Protein AF-A0A840RV42-F1 (afdb_monomer_lite)

Secondary structure (DSSP, 8-state):
-HHHHHH--TT-SS----SS-TT-EEE-SSTT-TTSPPEEE-EEEEEE-TTT--EEEEEEETT--S-----

Organism: NCBI:txid728004

Structure (mmCIF, N/CA/C/O backbone):
data_AF-A0A840RV42-F1
#
_entry.id   AF-A0A840RV42-F1
#
loop_
_atom_site.group_PDB
_atom_site.id
_atom_site.type_symbol
_atom_site.label_atom_id
_atom_site.label_alt_id
_atom_site.label_comp_id
_atom_site.label_asym_id
_atom_site.label_entity_id
_atom_site.label_seq_id
_atom_site.pdbx_PDB_ins_code
_atom_site.Cartn_x
_atom_site.Cartn_y
_atom_site.Cartn_z
_atom_site.occupancy
_atom_site.B_iso_or_equiv
_atom_site.auth_seq_id
_atom_site.auth_comp_id
_atom_site.auth_asym_id
_atom_site.auth_atom_id
_atom_site.pdbx_PDB_model_num
ATOM 1 N N . ARG A 1 1 ? -18.995 3.227 2.097 1.00 69.38 1 ARG A N 1
ATOM 2 C CA . ARG A 1 1 ? -17.564 3.375 2.495 1.00 69.38 1 ARG A CA 1
ATOM 3 C C . ARG A 1 1 ? -17.382 4.303 3.691 1.00 69.38 1 ARG A C 1
ATOM 5 O O . ARG A 1 1 ? -16.821 3.850 4.676 1.00 69.38 1 ARG A O 1
ATOM 12 N N . ILE A 1 2 ? -17.883 5.540 3.628 1.00 82.38 2 ILE A N 1
ATOM 13 C CA . ILE A 1 2 ? -17.777 6.541 4.708 1.00 82.38 2 ILE A CA 1
ATOM 14 C C . ILE A 1 2 ? -18.311 5.999 6.040 1.00 82.38 2 ILE A C 1
ATOM 16 O O . ILE A 1 2 ? -17.607 6.021 7.040 1.00 82.38 2 ILE A O 1
ATOM 20 N N . GLN A 1 3 ? -19.489 5.372 6.016 1.00 84.88 3 GLN A N 1
ATOM 21 C CA . GLN A 1 3 ? -20.080 4.737 7.195 1.00 84.88 3 GLN A CA 1
ATOM 22 C C . GLN A 1 3 ? -19.136 3.725 7.867 1.00 84.88 3 GLN A C 1
ATOM 24 O O . GLN A 1 3 ? -19.029 3.717 9.081 1.00 84.88 3 GLN A O 1
ATOM 29 N N . ARG A 1 4 ? -18.360 2.951 7.094 1.00 83.19 4 ARG A N 1
ATOM 30 C CA . ARG A 1 4 ? -17.423 1.945 7.624 1.00 83.19 4 ARG A CA 1
ATOM 31 C C . ARG A 1 4 ? -16.228 2.572 8.348 1.00 83.19 4 ARG A C 1
ATOM 33 O O . ARG A 1 4 ? -15.748 1.996 9.313 1.00 83.19 4 ARG A O 1
ATOM 40 N N . ILE A 1 5 ? -15.757 3.739 7.898 1.00 83.00 5 ILE A N 1
ATOM 41 C CA . ILE A 1 5 ? -14.701 4.500 8.593 1.00 83.00 5 ILE A CA 1
ATOM 42 C C . ILE A 1 5 ? -15.225 5.092 9.897 1.00 83.00 5 ILE A C 1
ATOM 44 O O . ILE A 1 5 ? -14.489 5.123 10.876 1.00 83.00 5 ILE A O 1
ATOM 48 N N . LEU A 1 6 ? -16.487 5.521 9.910 1.00 87.06 6 LEU A N 1
ATOM 49 C CA . LEU A 1 6 ? -17.123 6.092 11.094 1.00 87.06 6 LEU A CA 1
ATOM 50 C C . LEU A 1 6 ? -17.465 5.027 12.147 1.00 87.06 6 LEU A C 1
ATOM 52 O O . LEU A 1 6 ? -17.401 5.310 13.337 1.00 87.06 6 LEU A O 1
ATOM 56 N N . THR A 1 7 ? -17.819 3.808 11.730 1.00 91.75 7 THR A N 1
ATOM 57 C CA . THR A 1 7 ? -18.297 2.759 12.646 1.00 91.75 7 THR A CA 1
ATOM 58 C C . THR A 1 7 ? -17.232 1.745 13.070 1.00 91.75 7 THR A C 1
ATOM 60 O O . THR A 1 7 ? -17.493 0.968 13.987 1.00 91.75 7 THR A O 1
ATOM 63 N N . GLN A 1 8 ? -16.063 1.697 12.415 1.00 89.94 8 GLN A N 1
ATOM 64 C CA . GLN A 1 8 ? -15.020 0.708 12.729 1.00 89.94 8 GLN A CA 1
ATOM 65 C C . GLN A 1 8 ? -14.422 0.913 14.130 1.00 89.94 8 GLN A C 1
ATOM 67 O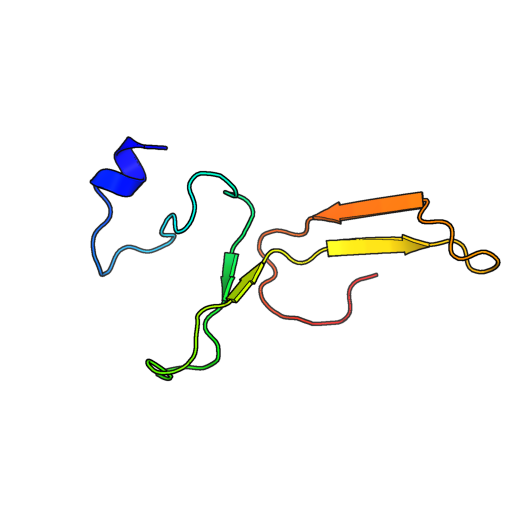 O . GLN A 1 8 ? -14.077 2.025 14.529 1.00 89.94 8 GLN A O 1
ATOM 72 N N . LYS A 1 9 ? -14.236 -0.181 14.869 1.00 88.94 9 LYS A N 1
ATOM 73 C CA . LYS A 1 9 ? -13.676 -0.199 16.228 1.00 88.94 9 LYS A CA 1
ATOM 74 C C . LYS A 1 9 ? -12.210 -0.636 16.237 1.00 88.94 9 LYS A C 1
ATOM 76 O O . LYS A 1 9 ? -11.655 -1.140 15.258 1.00 88.94 9 LYS A O 1
ATOM 81 N N . ARG A 1 10 ? -11.527 -0.453 17.374 1.00 81.62 10 ARG A N 1
ATOM 82 C CA . ARG A 1 10 ? -10.085 -0.745 17.524 1.00 81.62 10 ARG A CA 1
ATOM 83 C C . ARG A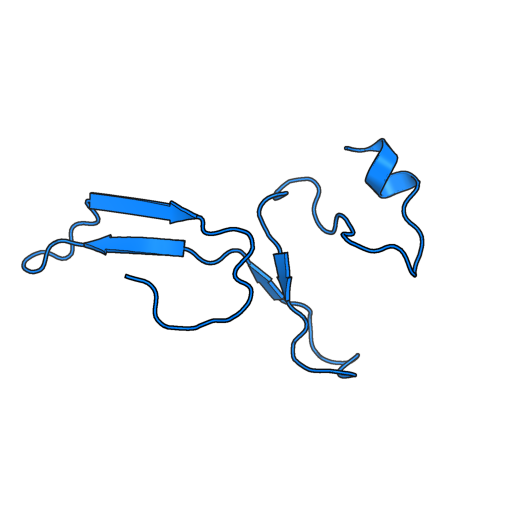 1 10 ? -9.706 -2.211 17.252 1.00 81.62 10 ARG A C 1
ATOM 85 O O . ARG A 1 10 ? -8.587 -2.440 16.803 1.00 81.62 10 ARG A O 1
ATOM 92 N N . HIS A 1 11 ? -10.610 -3.166 17.429 1.00 83.62 11 HIS A N 1
ATOM 93 C CA . HIS A 1 11 ? -10.316 -4.596 17.259 1.00 83.62 11 HIS A CA 1
ATOM 94 C C . HIS A 1 11 ? -10.966 -5.228 16.022 1.00 83.62 11 HIS A C 1
ATOM 96 O O . HIS A 1 11 ? -10.858 -6.436 15.828 1.00 83.62 11 HIS A O 1
ATOM 102 N N . ASP A 1 12 ? -11.594 -4.422 15.165 1.00 83.44 12 ASP A N 1
ATOM 103 C CA . ASP A 1 12 ? -12.220 -4.931 13.947 1.00 83.44 12 ASP A CA 1
ATOM 104 C C . ASP A 1 12 ? -11.174 -5.438 12.948 1.00 83.44 12 ASP A C 1
ATOM 106 O O . ASP A 1 12 ? -10.077 -4.884 12.824 1.00 83.44 12 ASP A O 1
ATOM 110 N N . LYS A 1 13 ? -11.535 -6.495 12.217 1.00 79.44 13 LYS A N 1
ATOM 111 C CA . LYS A 1 13 ? -10.741 -7.057 11.116 1.00 79.44 13 LYS A CA 1
ATOM 112 C C . LYS A 1 13 ? -11.033 -6.293 9.814 1.00 79.44 13 LYS A C 1
ATOM 114 O O . LYS A 1 13 ? -12.099 -5.701 9.673 1.00 79.44 13 LYS A O 1
ATOM 119 N N . ASN A 1 14 ? -10.105 -6.321 8.852 1.00 76.31 14 ASN A N 1
ATOM 120 C CA . ASN A 1 14 ? -10.256 -5.705 7.516 1.00 76.31 14 ASN A CA 1
ATOM 121 C C . ASN A 1 14 ? -10.615 -4.206 7.542 1.00 76.31 14 ASN A C 1
ATOM 123 O O . ASN A 1 14 ? -11.495 -3.720 6.815 1.00 76.31 14 ASN A O 1
ATOM 127 N N . LYS A 1 15 ? -9.922 -3.464 8.407 1.00 79.12 15 LYS A N 1
ATOM 128 C CA . LYS A 1 15 ? -10.133 -2.028 8.580 1.00 79.12 15 LYS A CA 1
ATOM 129 C C . LYS A 1 15 ? -9.831 -1.245 7.320 1.00 79.12 15 LYS A C 1
ATOM 131 O O . LYS A 1 15 ? -8.928 -1.579 6.557 1.00 79.12 15 LYS A O 1
ATOM 136 N N . LEU A 1 16 ? -10.599 -0.178 7.128 1.00 78.50 16 LEU A N 1
ATOM 137 C CA . LEU A 1 16 ? -10.340 0.767 6.053 1.00 78.50 16 LEU A CA 1
ATOM 138 C C . LEU A 1 16 ? -9.401 1.850 6.589 1.00 78.50 16 LEU A C 1
ATOM 140 O O . LEU A 1 16 ? -9.797 2.633 7.453 1.00 78.50 16 LEU A O 1
ATOM 144 N N . TYR A 1 17 ? -8.166 1.865 6.088 1.00 76.69 17 TYR A N 1
ATOM 145 C CA . TYR A 1 17 ? -7.129 2.810 6.516 1.00 76.69 17 TYR A CA 1
ATOM 146 C C . TYR A 1 17 ? -7.065 4.073 5.649 1.00 76.69 17 TYR A C 1
ATOM 148 O O . TYR A 1 17 ? -6.681 5.127 6.142 1.00 76.69 17 TYR A O 1
ATOM 156 N N . ALA A 1 18 ? -7.481 3.988 4.382 1.00 76.81 18 ALA A N 1
ATOM 157 C CA . ALA A 1 18 ? -7.496 5.110 3.452 1.00 76.81 18 ALA A CA 1
ATOM 158 C C . ALA A 1 18 ? -8.806 5.147 2.656 1.00 76.81 18 ALA A C 1
ATOM 160 O O . ALA A 1 18 ? -9.283 4.133 2.148 1.00 76.81 18 ALA A O 1
ATOM 161 N N . LEU A 1 19 ? -9.389 6.341 2.538 1.00 79.31 19 LEU A N 1
ATOM 162 C CA . LEU A 1 19 ? -10.628 6.571 1.786 1.00 79.31 19 LEU A CA 1
ATOM 163 C C . LEU A 1 19 ? -10.357 6.680 0.274 1.00 79.31 19 LEU A C 1
ATOM 165 O O . LEU A 1 19 ? -11.165 6.221 -0.530 1.00 79.31 19 LEU A O 1
ATOM 169 N N . HIS A 1 20 ? -9.201 7.249 -0.083 1.00 76.06 20 HIS A N 1
ATOM 170 C CA . HIS A 1 20 ? -8.776 7.539 -1.455 1.00 76.06 20 HIS A CA 1
ATOM 171 C C . HIS A 1 20 ? -8.112 6.347 -2.166 1.00 76.06 20 HIS A C 1
ATOM 173 O O . HIS A 1 20 ? -8.127 6.289 -3.390 1.00 76.06 20 HIS A O 1
ATOM 179 N N . ALA A 1 21 ? -7.563 5.381 -1.423 1.00 72.19 21 ALA A N 1
ATOM 180 C CA . ALA A 1 21 ? -6.808 4.259 -1.980 1.00 72.19 21 ALA A CA 1
ATOM 181 C C . ALA A 1 21 ? -7.262 2.922 -1.359 1.00 72.19 21 ALA A C 1
ATOM 183 O O . ALA A 1 21 ? -6.574 2.347 -0.522 1.00 72.19 21 ALA A O 1
ATOM 184 N N . PRO A 1 22 ? -8.452 2.421 -1.727 1.00 71.75 22 PRO A N 1
ATOM 185 C CA . PRO A 1 22 ? -9.055 1.231 -1.121 1.00 71.75 22 PRO A CA 1
ATOM 186 C C . PRO A 1 22 ? -8.361 -0.086 -1.495 1.00 71.75 22 PRO A C 1
ATOM 188 O O . PRO A 1 22 ? -8.538 -1.072 -0.787 1.00 71.75 22 PRO A O 1
ATOM 191 N N . GLN A 1 23 ? -7.618 -0.114 -2.604 1.00 71.94 23 GLN A N 1
ATOM 192 C CA . GLN A 1 23 ? -6.794 -1.252 -3.024 1.00 71.94 23 GLN A CA 1
ATOM 193 C C . GLN A 1 23 ? -5.467 -1.353 -2.260 1.00 71.94 23 GLN A C 1
ATOM 195 O O . GLN A 1 23 ? -4.756 -2.337 -2.422 1.00 71.94 23 GLN A O 1
ATOM 200 N N . VAL A 1 24 ? -5.121 -0.330 -1.473 1.00 76.06 24 VAL A N 1
ATOM 201 C CA . VAL A 1 24 ? -3.878 -0.277 -0.708 1.00 76.06 24 VAL A CA 1
ATOM 202 C C . VAL A 1 24 ? -4.057 -0.997 0.618 1.00 76.06 24 VAL A C 1
ATOM 204 O O . VAL A 1 24 ? -5.020 -0.766 1.354 1.00 76.06 24 VAL A O 1
ATOM 207 N N . GLU A 1 25 ? -3.100 -1.856 0.930 1.00 77.38 25 GLU A N 1
ATOM 208 C CA . GLU A 1 25 ? -3.064 -2.604 2.173 1.00 77.38 25 GLU A CA 1
ATOM 209 C C . GLU A 1 25 ? -2.162 -1.906 3.187 1.00 77.38 25 GLU A C 1
ATOM 211 O O . GLU A 1 25 ? -1.179 -1.249 2.844 1.00 77.38 25 GLU A O 1
ATOM 216 N N . CYS A 1 26 ? -2.523 -2.036 4.463 1.00 77.50 26 CYS A N 1
ATOM 217 C CA . CYS A 1 26 ? -1.708 -1.563 5.573 1.00 77.50 26 CYS A CA 1
ATOM 218 C C . CYS A 1 26 ? -0.767 -2.689 6.004 1.00 77.50 26 CYS A C 1
ATOM 220 O O . CYS A 1 26 ? -1.206 -3.702 6.555 1.00 77.50 26 CYS A O 1
ATOM 222 N N . ILE A 1 27 ? 0.525 -2.505 5.758 1.00 74.69 27 ILE A N 1
ATOM 223 C CA . ILE A 1 27 ? 1.573 -3.481 6.031 1.00 74.69 27 ILE A CA 1
ATOM 224 C C . ILE A 1 27 ? 2.298 -3.054 7.306 1.00 74.69 27 ILE A C 1
ATOM 226 O O . 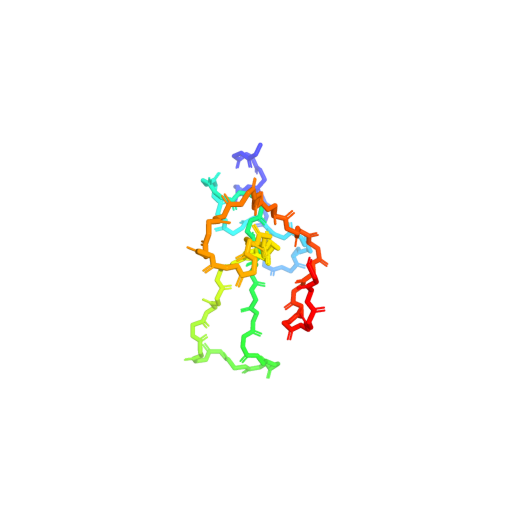ILE A 1 27 ? 3.002 -2.041 7.364 1.00 74.69 27 ILE A O 1
ATOM 230 N N . SER A 1 28 ? 2.133 -3.839 8.371 1.00 70.44 28 SER A N 1
ATOM 231 C CA . SER A 1 28 ? 2.871 -3.609 9.612 1.00 70.44 28 SER A CA 1
ATOM 232 C C . SER A 1 28 ? 4.323 -4.067 9.460 1.00 70.44 28 SER A C 1
ATOM 234 O O . SER A 1 28 ? 4.574 -5.240 9.169 1.00 70.44 28 SER A O 1
ATOM 236 N N . LYS A 1 29 ? 5.293 -3.191 9.737 1.00 65.69 29 LYS A N 1
ATOM 237 C CA . LYS A 1 29 ? 6.719 -3.555 9.780 1.00 65.69 29 LYS A CA 1
ATOM 238 C C . LYS A 1 29 ? 7.078 -4.296 11.072 1.00 65.69 29 LYS A C 1
ATOM 240 O O . LYS A 1 29 ? 7.786 -3.777 11.936 1.00 65.69 29 LYS A O 1
ATOM 245 N N . GLY A 1 30 ? 6.619 -5.542 11.168 1.00 60.50 30 GLY A N 1
ATOM 246 C CA . GLY A 1 30 ? 6.943 -6.492 12.233 1.00 60.50 30 GLY A CA 1
ATOM 247 C C . GLY A 1 30 ? 5.927 -6.527 13.379 1.00 60.50 30 GLY A C 1
ATOM 248 O O . GLY A 1 30 ? 5.333 -5.514 13.750 1.00 60.50 30 GLY A O 1
ATOM 249 N N . LYS A 1 31 ? 5.752 -7.715 13.977 1.00 55.28 31 LYS A N 1
ATOM 250 C CA . LYS A 1 31 ? 4.901 -7.909 15.161 1.00 55.28 31 LYS A CA 1
ATOM 251 C C . LYS A 1 31 ? 5.410 -7.029 16.312 1.00 55.28 31 LYS A C 1
ATOM 253 O O . LYS A 1 31 ? 6.569 -7.126 16.700 1.00 55.28 31 LYS A O 1
ATOM 258 N N . GLY A 1 32 ? 4.549 -6.163 16.846 1.00 56.62 32 GLY A N 1
ATOM 259 C CA . GLY A 1 32 ? 4.822 -5.389 18.065 1.00 56.62 32 GLY A CA 1
ATOM 260 C C . GLY A 1 32 ? 5.674 -4.122 17.902 1.00 56.62 32 GLY A C 1
ATOM 261 O O . GLY A 1 32 ? 5.957 -3.462 18.901 1.00 56.62 32 GLY A O 1
ATOM 262 N N . LYS A 1 33 ? 6.064 -3.719 16.683 1.00 59.12 33 LYS A N 1
ATOM 263 C CA . LYS A 1 33 ? 6.853 -2.488 16.478 1.00 59.12 33 LYS A CA 1
ATOM 264 C C . LYS A 1 33 ? 5.959 -1.248 16.388 1.00 59.12 33 LYS A C 1
ATOM 266 O O . LYS A 1 33 ? 5.80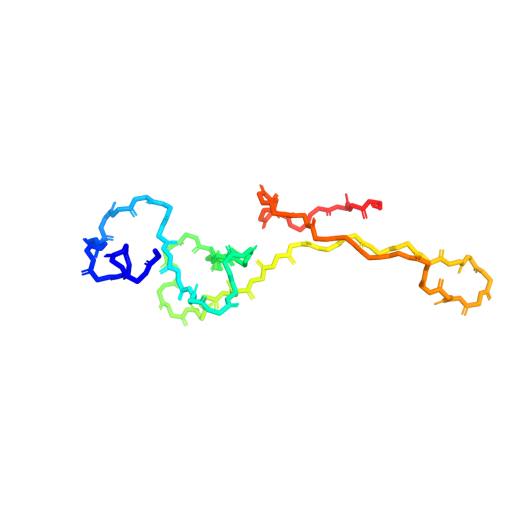9 -0.657 15.329 1.00 59.12 33 LYS A O 1
ATOM 271 N N . ALA A 1 34 ? 5.421 -0.815 17.531 1.00 57.78 34 ALA A N 1
ATOM 272 C CA . ALA A 1 34 ? 4.591 0.395 17.649 1.00 57.78 34 ALA A CA 1
ATOM 273 C C . ALA A 1 34 ? 5.307 1.700 17.239 1.00 57.78 34 ALA A C 1
ATOM 275 O O . ALA A 1 34 ? 4.658 2.703 16.972 1.00 57.78 34 ALA A O 1
ATOM 276 N N . ARG A 1 35 ? 6.647 1.690 17.204 1.00 60.78 35 ARG A N 1
ATOM 277 C CA . ARG A 1 35 ? 7.485 2.851 16.861 1.00 60.78 35 ARG A CA 1
ATOM 278 C C . ARG A 1 35 ? 7.885 2.923 15.384 1.00 60.78 35 ARG A C 1
ATOM 280 O O . ARG A 1 35 ? 8.575 3.864 15.011 1.00 60.78 35 ARG A O 1
ATOM 287 N N . LYS A 1 36 ? 7.511 1.941 14.553 1.00 64.50 36 LYS A N 1
ATOM 288 C CA . LYS A 1 36 ? 7.775 1.998 13.109 1.00 64.50 36 LYS A CA 1
ATOM 289 C C . LYS A 1 36 ? 6.523 2.481 12.371 1.00 64.50 36 LYS A C 1
ATOM 291 O O . LYS A 1 36 ? 5.446 1.962 12.663 1.00 64.50 36 LYS A O 1
ATOM 296 N N . PRO A 1 37 ? 6.652 3.437 11.433 1.00 65.62 37 PRO A N 1
ATOM 297 C CA . PRO A 1 37 ? 5.546 3.832 10.573 1.00 65.62 37 PRO A CA 1
ATOM 298 C C . PRO A 1 37 ? 4.944 2.612 9.869 1.00 65.62 37 PRO A C 1
ATOM 300 O O . PRO A 1 37 ? 5.670 1.700 9.464 1.00 65.62 37 PRO A O 1
ATOM 303 N N . PHE A 1 38 ? 3.618 2.595 9.749 1.00 71.56 38 PHE A N 1
ATOM 304 C CA . PHE A 1 38 ? 2.937 1.641 8.881 1.00 71.56 38 PHE A CA 1
ATOM 305 C C . PHE A 1 38 ? 3.267 1.972 7.431 1.00 71.56 38 PHE A C 1
ATOM 307 O O . PHE A 1 38 ? 3.312 3.146 7.060 1.00 71.56 38 PHE A O 1
ATOM 314 N N . GLU A 1 39 ? 3.474 0.943 6.618 1.00 76.94 39 GLU A N 1
ATOM 315 C CA . GLU A 1 39 ? 3.552 1.124 5.176 1.00 76.94 39 GLU A CA 1
ATOM 316 C C . GLU A 1 39 ? 2.183 0.896 4.557 1.00 76.94 39 GLU A C 1
ATOM 318 O O . GLU A 1 39 ? 1.445 -0.007 4.951 1.00 76.94 39 GLU A O 1
ATOM 323 N N . PHE A 1 40 ? 1.852 1.737 3.587 1.00 78.38 40 PHE A N 1
ATOM 324 C CA . PHE A 1 40 ? 0.625 1.645 2.818 1.00 78.38 40 PHE A CA 1
ATOM 325 C C . PHE A 1 40 ? 1.022 1.403 1.370 1.00 78.38 40 PHE A C 1
ATOM 327 O O . PHE A 1 40 ? 1.554 2.297 0.714 1.00 78.38 40 PHE A O 1
ATOM 334 N N . GLY A 1 41 ? 0.796 0.188 0.885 1.00 78.88 41 GLY A N 1
ATOM 335 C CA . GLY A 1 41 ? 1.079 -0.170 -0.500 1.00 78.88 41 GLY A CA 1
ATOM 336 C C . GLY A 1 41 ? 0.194 -1.301 -1.004 1.00 78.88 41 GLY A C 1
ATOM 337 O O . GLY A 1 41 ? -0.461 -2.000 -0.235 1.00 78.88 41 GLY A O 1
ATOM 338 N N . VAL A 1 42 ? 0.169 -1.466 -2.320 1.00 79.88 42 VAL A N 1
ATOM 339 C CA . VAL A 1 42 ? -0.316 -2.683 -2.970 1.00 79.88 42 VAL A CA 1
ATOM 340 C C . VAL A 1 42 ? 0.804 -3.184 -3.859 1.00 79.88 42 VAL A C 1
ATOM 342 O O . VAL A 1 42 ? 1.502 -2.382 -4.481 1.00 79.88 42 VAL A O 1
ATOM 345 N N . LYS A 1 43 ? 0.989 -4.499 -3.911 1.00 80.81 43 LYS A N 1
ATOM 346 C CA . LYS A 1 43 ? 1.961 -5.097 -4.815 1.00 80.81 43 LYS A CA 1
ATOM 347 C C . LYS A 1 43 ? 1.555 -4.846 -6.266 1.00 80.81 43 LYS A C 1
ATOM 349 O O . LYS A 1 43 ? 0.365 -4.804 -6.583 1.00 80.81 43 LYS A O 1
ATOM 354 N N . LEU A 1 44 ? 2.534 -4.675 -7.143 1.00 82.81 44 LEU A N 1
ATOM 355 C CA . LEU A 1 44 ? 2.332 -4.403 -8.562 1.00 82.81 44 LEU A CA 1
ATOM 356 C C . LEU A 1 44 ? 3.170 -5.405 -9.364 1.00 82.81 44 LEU A C 1
ATOM 358 O O . LEU A 1 44 ? 4.308 -5.672 -8.989 1.00 82.81 44 LEU A O 1
ATOM 362 N N . SER A 1 45 ? 2.622 -5.929 -10.457 1.00 84.75 45 SER A N 1
ATOM 363 C CA . SER A 1 45 ? 3.390 -6.621 -11.499 1.00 84.75 45 SER A CA 1
ATOM 364 C C . SER A 1 45 ? 3.574 -5.661 -12.672 1.00 84.75 45 SER A C 1
ATOM 366 O O . SER A 1 45 ? 2.632 -4.947 -13.040 1.00 84.75 45 SER A O 1
ATOM 368 N N . ILE A 1 46 ? 4.795 -5.599 -13.205 1.00 87.25 46 ILE A N 1
ATOM 369 C CA . ILE A 1 46 ? 5.186 -4.734 -14.319 1.00 87.25 46 ILE A CA 1
ATOM 370 C C . ILE A 1 46 ? 5.846 -5.617 -15.368 1.00 87.25 46 ILE A C 1
ATOM 372 O O . ILE A 1 46 ? 6.849 -6.268 -15.091 1.00 87.25 46 ILE A O 1
ATOM 376 N N . VAL A 1 47 ? 5.312 -5.584 -16.585 1.00 87.19 47 VAL A N 1
ATOM 377 C CA . VAL A 1 47 ? 5.864 -6.319 -17.723 1.00 87.19 47 VAL A CA 1
ATOM 378 C C . VAL A 1 47 ? 6.571 -5.332 -18.641 1.00 87.19 47 VAL A C 1
ATOM 380 O O . VAL A 1 47 ? 5.934 -4.422 -19.184 1.00 87.19 47 VAL A O 1
ATOM 383 N N . SER A 1 48 ? 7.882 -5.510 -18.815 1.00 88.50 48 SER A N 1
ATOM 384 C CA . SER A 1 48 ? 8.706 -4.694 -19.709 1.00 88.50 48 SER A CA 1
ATOM 385 C C . SER A 1 48 ? 9.300 -5.503 -20.862 1.00 88.50 48 SER A C 1
ATOM 387 O O . SER A 1 48 ? 9.510 -6.715 -20.768 1.00 88.50 48 SER A O 1
ATOM 389 N N . THR A 1 49 ? 9.568 -4.834 -21.985 1.00 86.44 49 THR A N 1
ATOM 390 C CA . THR A 1 49 ? 10.306 -5.439 -23.096 1.00 86.44 49 THR A CA 1
ATOM 391 C C . THR A 1 49 ? 11.777 -5.626 -22.735 1.00 86.44 49 THR A C 1
ATOM 393 O O . THR A 1 49 ? 12.425 -4.740 -22.183 1.00 86.44 49 THR A O 1
ATOM 396 N N . HIS A 1 50 ? 12.339 -6.768 -23.134 1.00 77.81 50 HIS A N 1
ATOM 397 C CA . HIS A 1 50 ? 13.723 -7.145 -22.832 1.00 77.81 50 HIS A CA 1
ATOM 398 C C . HIS A 1 50 ? 14.780 -6.172 -23.390 1.00 77.81 50 HIS A C 1
ATOM 400 O O . HIS A 1 50 ? 15.877 -6.080 -22.850 1.00 77.81 50 HIS A O 1
ATOM 406 N N . LYS A 1 51 ? 14.493 -5.481 -24.502 1.00 72.25 51 LYS A N 1
ATOM 407 C CA . LYS A 1 51 ? 15.502 -4.698 -25.240 1.00 72.25 51 LYS A CA 1
ATOM 408 C C . LYS A 1 51 ? 15.502 -3.202 -24.940 1.00 72.25 51 LYS A C 1
ATOM 410 O O . LYS A 1 51 ? 16.564 -2.600 -24.988 1.00 72.25 51 LYS A O 1
ATOM 415 N N . GLU A 1 52 ? 14.346 -2.610 -24.650 1.00 74.88 52 GLU A N 1
ATOM 416 C CA . GLU A 1 52 ? 14.211 -1.144 -24.576 1.00 74.88 52 GLU A CA 1
ATOM 417 C C . GLU A 1 52 ? 13.556 -0.663 -23.274 1.00 74.88 52 GLU A C 1
ATOM 419 O O . GLU A 1 52 ? 13.357 0.533 -23.091 1.00 74.88 52 GLU A O 1
ATOM 424 N N . GLY A 1 53 ? 13.223 -1.572 -22.347 1.00 79.62 53 GLY A N 1
ATOM 425 C CA . GLY A 1 53 ? 12.616 -1.201 -21.064 1.00 79.62 53 GLY A CA 1
ATOM 426 C C . GLY A 1 53 ? 11.212 -0.604 -21.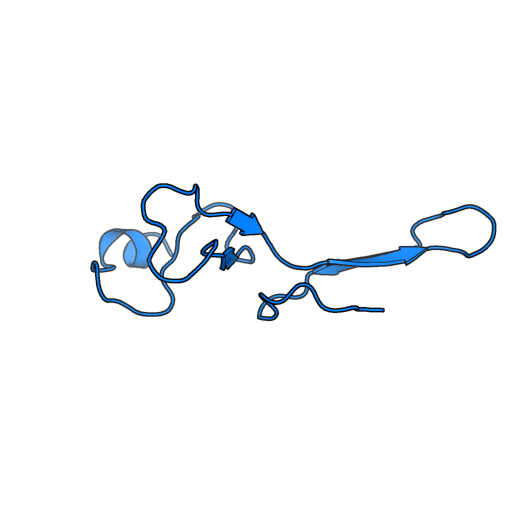197 1.00 79.62 53 GLY A C 1
ATOM 427 O O . GLY A 1 53 ? 10.710 0.004 -20.252 1.00 79.62 53 GLY A O 1
ATOM 428 N N . LEU A 1 54 ? 10.561 -0.780 -22.351 1.00 86.38 54 LEU A N 1
ATOM 429 C CA . LEU A 1 54 ? 9.207 -0.293 -22.578 1.00 86.38 54 LEU A CA 1
ATOM 430 C C . LEU A 1 54 ? 8.238 -1.092 -21.708 1.00 86.38 54 LEU A C 1
ATOM 432 O O . LEU A 1 54 ? 8.125 -2.309 -21.859 1.00 86.38 54 LEU A O 1
ATOM 436 N N . VAL A 1 55 ? 7.526 -0.406 -20.815 1.00 89.31 55 VAL A N 1
ATOM 437 C CA . VAL A 1 55 ? 6.475 -1.010 -19.992 1.00 89.31 55 VAL A CA 1
ATOM 438 C C . VAL A 1 55 ? 5.250 -1.259 -20.868 1.00 89.31 55 VAL A C 1
ATOM 440 O O . VAL A 1 55 ? 4.605 -0.316 -21.320 1.00 89.31 55 VAL A O 1
ATOM 443 N N . ILE A 1 56 ? 4.931 -2.531 -21.107 1.00 90.19 56 ILE A N 1
ATOM 444 C CA . ILE A 1 56 ? 3.759 -2.942 -21.898 1.00 90.19 56 ILE A CA 1
ATOM 445 C C . ILE A 1 56 ? 2.527 -3.077 -21.000 1.00 90.19 56 ILE A C 1
ATOM 447 O O . ILE A 1 56 ? 1.393 -2.929 -21.453 1.00 90.19 56 ILE A O 1
ATOM 451 N N . GLY A 1 57 ? 2.731 -3.342 -19.710 1.00 87.19 57 GLY A N 1
ATOM 452 C CA . GLY A 1 57 ? 1.629 -3.500 -18.778 1.00 87.19 57 GLY A CA 1
ATOM 453 C C . GLY A 1 57 ? 2.052 -3.340 -17.333 1.00 87.19 57 GLY A C 1
ATOM 454 O O . GLY A 1 57 ? 3.170 -3.676 -16.947 1.00 87.19 57 GLY A O 1
ATOM 455 N N . ALA A 1 58 ? 1.115 -2.847 -16.533 1.00 89.88 58 ALA A N 1
ATOM 456 C CA . ALA A 1 58 ? 1.208 -2.838 -15.088 1.00 89.88 58 ALA A CA 1
ATOM 457 C C . ALA A 1 58 ? -0.136 -3.275 -14.505 1.00 89.88 58 ALA A C 1
ATOM 459 O O . ALA A 1 58 ? -1.196 -2.848 -14.974 1.00 89.88 58 ALA A O 1
ATOM 460 N N . ARG A 1 59 ? -0.105 -4.125 -13.479 1.00 85.75 59 ARG A N 1
ATOM 461 C CA . ARG A 1 59 ? -1.312 -4.604 -12.802 1.00 85.75 59 ARG A CA 1
ATOM 462 C C . ARG A 1 59 ? -1.119 -4.615 -11.294 1.00 85.75 59 ARG A C 1
ATOM 464 O O . ARG A 1 59 ? -0.114 -5.106 -10.793 1.00 85.75 59 ARG A O 1
ATOM 471 N N . SER A 1 60 ? -2.116 -4.114 -10.567 1.00 83.25 60 SER A N 1
ATOM 472 C CA . SER A 1 60 ? -2.153 -4.221 -9.110 1.00 83.25 60 SER A CA 1
ATOM 473 C C . SER A 1 60 ? -2.534 -5.631 -8.655 1.00 83.25 60 SER A C 1
ATOM 475 O O . SER A 1 60 ? -3.391 -6.296 -9.245 1.00 83.25 60 SER A O 1
ATOM 477 N N . MET A 1 61 ? -1.897 -6.074 -7.576 1.00 80.81 61 MET A N 1
ATOM 47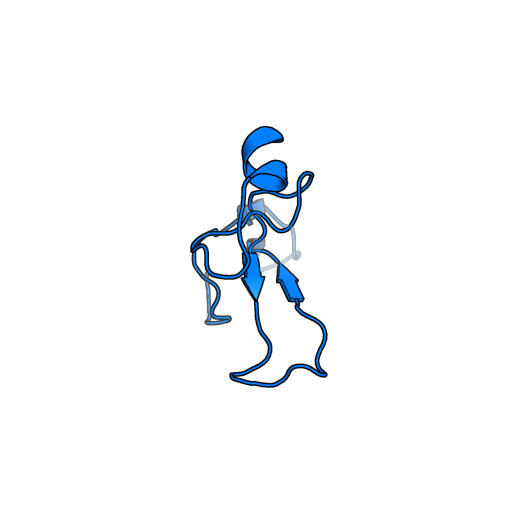8 C CA . MET A 1 61 ? -2.065 -7.386 -6.960 1.00 80.81 61 MET A CA 1
ATOM 479 C C . MET A 1 61 ? -2.508 -7.228 -5.500 1.00 80.81 61 MET A C 1
ATOM 481 O O . MET A 1 61 ? -1.693 -7.351 -4.583 1.00 80.81 61 MET A O 1
ATOM 485 N N . PRO A 1 62 ? -3.795 -6.909 -5.270 1.00 78.00 62 PRO A N 1
ATOM 486 C CA . PRO A 1 62 ? -4.353 -6.866 -3.924 1.00 78.00 62 PRO A CA 1
ATOM 487 C C . PRO A 1 62 ? -4.379 -8.275 -3.312 1.00 78.00 62 PRO A C 1
ATOM 489 O O . PRO A 1 62 ? -4.561 -9.265 -4.019 1.00 78.00 62 PRO A O 1
ATOM 492 N N . GLY A 1 63 ? -4.220 -8.371 -1.997 1.00 75.25 63 GLY A N 1
ATOM 493 C CA . GLY A 1 63 ? -4.231 -9.615 -1.228 1.00 75.25 63 GLY A CA 1
ATOM 494 C C . GLY A 1 63 ? -2.868 -10.287 -1.059 1.00 75.25 63 GLY A C 1
ATOM 495 O O . GLY A 1 63 ? -2.808 -11.334 -0.417 1.00 75.25 63 GLY A O 1
ATOM 496 N N . ASN A 1 64 ? -1.784 -9.722 -1.610 1.00 68.75 64 ASN A N 1
ATOM 497 C CA . ASN A 1 64 ? -0.431 -10.277 -1.502 1.00 68.75 64 ASN A CA 1
ATOM 498 C C . ASN A 1 64 ? 0.522 -9.331 -0.740 1.00 68.75 64 ASN A C 1
ATOM 500 O O . ASN A 1 64 ? 1.333 -8.643 -1.363 1.00 68.75 64 ASN A O 1
ATOM 504 N N . PRO A 1 65 ? 0.441 -9.280 0.604 1.00 62.72 65 PRO A N 1
ATOM 505 C CA . PRO A 1 65 ? 1.233 -8.366 1.430 1.00 62.72 65 PRO A CA 1
ATOM 506 C C . PRO A 1 65 ? 2.711 -8.772 1.561 1.00 62.72 65 PRO A C 1
ATOM 508 O O . PRO A 1 65 ? 3.491 -8.032 2.159 1.00 62.72 65 PRO A O 1
ATOM 511 N N . TYR A 1 66 ? 3.095 -9.950 1.051 1.00 61.59 66 TYR A N 1
ATOM 512 C CA . TYR A 1 66 ? 4.476 -10.422 1.048 1.00 61.59 66 TYR A CA 1
ATOM 513 C C . TYR A 1 66 ? 5.188 -10.044 -0.254 1.00 61.59 66 TYR A C 1
ATOM 515 O O . TYR A 1 66 ? 4.731 -10.328 -1.369 1.00 61.59 66 TYR A O 1
ATOM 523 N N . ASP A 1 67 ? 6.354 -9.429 -0.085 1.00 60.72 67 ASP A N 1
ATOM 524 C CA . ASP A 1 67 ? 7.251 -9.046 -1.167 1.00 60.72 67 ASP A CA 1
ATOM 525 C C . ASP A 1 67 ? 8.074 -10.253 -1.641 1.00 60.72 67 ASP A C 1
ATOM 527 O O . ASP A 1 67 ? 9.263 -10.376 -1.371 1.00 60.72 67 ASP A O 1
ATOM 531 N N . ASP A 1 68 ? 7.388 -11.221 -2.248 1.00 60.00 68 ASP A N 1
ATOM 532 C CA . ASP A 1 68 ? 8.015 -12.332 -2.972 1.00 60.00 68 ASP A CA 1
ATOM 533 C C . ASP A 1 68 ? 8.088 -12.041 -4.485 1.00 60.00 68 ASP A C 1
ATOM 535 O O . ASP A 1 68 ? 7.437 -11.119 -4.982 1.00 60.00 68 ASP A O 1
ATOM 539 N N . HIS A 1 69 ? 8.834 -12.817 -5.260 1.00 60.62 69 HIS A N 1
ATOM 540 C CA . HIS A 1 69 ? 9.007 -12.554 -6.688 1.00 60.62 69 HIS A CA 1
ATOM 541 C C . HIS A 1 69 ? 7.677 -12.750 -7.414 1.00 60.62 69 HIS A C 1
ATOM 543 O O . HIS A 1 69 ? 7.038 -13.796 -7.318 1.00 60.62 69 HIS A O 1
ATOM 549 N N . THR A 1 70 ? 7.219 -11.714 -8.113 1.00 59.06 70 THR A N 1
ATOM 550 C CA . THR A 1 70 ? 6.044 -11.805 -8.983 1.00 59.06 70 THR A CA 1
ATOM 551 C C . THR A 1 70 ? 6.464 -11.438 -10.392 1.00 59.06 70 THR A C 1
ATOM 553 O O . THR A 1 70 ? 7.159 -10.441 -10.566 1.00 59.06 70 THR A O 1
ATOM 556 N N . LEU A 1 71 ? 6.099 -12.291 -11.350 1.00 53.62 71 LEU A N 1
ATOM 557 C CA . LEU A 1 71 ? 6.356 -12.096 -12.776 1.00 53.62 71 LEU A CA 1
ATOM 558 C C . LEU A 1 71 ? 5.410 -11.050 -13.379 1.00 53.62 71 LEU A C 1
ATOM 560 O O . LEU A 1 71 ? 4.266 -10.897 -12.879 1.00 53.62 71 LEU A O 1
#

Foldseek 3Di:
DVVQQVPDDPPDPPHQPDPVCRLWDFADPDDPPPPDDTDTGFDKDWDADPPPRHTPDMDTDRPPSDPDDDD

Sequence (71 aa):
RIQRILTQKRHDKNKLYALHAPQVECISKGKGKARKPFEFGVKLSIVSTHKEGLVIGARSMPGNPYDDHTL

pLDDT: mean 75.92, std 10.06, range [53.62, 91.75]

Radius of gyration: 16.02 Å; chains: 1; bounding box: 36×20×43 Å